Protein AF-A0A5S3VSH3-F1 (afdb_monomer_lite)

Sequence (105 aa):
CDEFPKKGVAVSAIGNPQRFEKSLQEEGVDIIDTAHFRDHHAYIKSDFSQFGDTAIFMTEKDAVKCQSFAKENWYFLKVEAQPSKMLVNQLLDILKNKEIYHGLR

Radius of gyration: 17.64 Å; chains: 1; bounding box: 36×32×46 Å

Secondary structure (DSSP, 8-state):
-----SEEEEEE-SS-HHHHHHHHHHTT-EEEEEEE--TT----GGGGGGGTTSEEEEEHHHHHHHTTT--TTEEEE-------HHHHHHHHHHHHHTT--TT--

Structure (mmCIF, N/CA/C/O backbone):
data_AF-A0A5S3VSH3-F1
#
_entry.id   AF-A0A5S3VSH3-F1
#
loop_
_atom_site.group_PDB
_atom_site.id
_atom_site.type_symbol
_atom_site.label_atom_id
_atom_site.label_alt_id
_atom_site.label_comp_id
_atom_site.label_asym_id
_atom_site.label_entity_id
_atom_site.label_seq_id
_atom_site.pdbx_PDB_ins_code
_atom_site.Cartn_x
_atom_site.Cartn_y
_atom_site.Cartn_z
_atom_site.occupancy
_atom_site.B_iso_or_equiv
_atom_site.auth_seq_id
_atom_site.auth_comp_id
_atom_site.auth_asym_id
_atom_site.auth_atom_id
_atom_site.pdbx_PDB_model_num
ATOM 1 N N . CYS A 1 1 ? -8.340 18.372 -1.684 1.00 42.94 1 CYS A N 1
ATOM 2 C CA . CYS A 1 1 ? -7.405 17.393 -1.110 1.00 42.94 1 CYS A CA 1
ATOM 3 C C . CYS A 1 1 ? -8.258 16.352 -0.437 1.00 42.94 1 CYS A C 1
ATOM 5 O O . CYS A 1 1 ? -8.960 16.719 0.495 1.00 42.94 1 CYS A O 1
ATOM 7 N N . ASP A 1 2 ? -8.288 15.136 -0.967 1.00 54.41 2 ASP A N 1
ATOM 8 C CA . ASP A 1 2 ? -9.068 14.066 -0.355 1.00 54.41 2 ASP A CA 1
ATOM 9 C C . ASP A 1 2 ? -8.479 13.773 1.029 1.00 54.41 2 ASP A C 1
ATOM 11 O O . ASP A 1 2 ? -7.295 13.460 1.162 1.00 54.41 2 ASP A O 1
ATOM 15 N N . GLU A 1 3 ? -9.279 13.981 2.073 1.00 76.69 3 GLU A N 1
ATOM 16 C CA . GLU A 1 3 ? -8.909 13.617 3.437 1.00 76.69 3 GLU A CA 1
ATOM 17 C C . GLU A 1 3 ? -8.962 12.092 3.544 1.00 76.69 3 GLU A C 1
ATOM 19 O O . GLU A 1 3 ? -10.033 11.497 3.630 1.00 76.69 3 GLU A O 1
ATOM 24 N N . PHE A 1 4 ? -7.799 11.446 3.506 1.00 84.19 4 PHE A N 1
ATOM 25 C CA . PHE A 1 4 ? -7.673 10.022 3.799 1.00 84.19 4 PHE A CA 1
ATOM 26 C C . PHE A 1 4 ? -7.318 9.822 5.285 1.00 84.19 4 PHE A C 1
ATOM 28 O O . PHE A 1 4 ? -6.738 10.717 5.917 1.00 84.19 4 PHE A O 1
ATOM 35 N N . PRO A 1 5 ? -7.666 8.669 5.886 1.00 90.38 5 PRO A N 1
ATOM 36 C CA . PRO A 1 5 ? -7.342 8.393 7.277 1.00 90.38 5 PRO A CA 1
ATOM 37 C C . PRO A 1 5 ? -5.828 8.406 7.481 1.00 90.38 5 PRO A C 1
ATOM 39 O O . PRO A 1 5 ? -5.083 7.806 6.722 1.00 90.38 5 PRO A O 1
ATOM 42 N N . LYS A 1 6 ? -5.356 9.039 8.554 1.00 92.62 6 LYS A N 1
ATOM 43 C CA . LYS A 1 6 ? -3.923 9.043 8.886 1.00 92.62 6 LYS A CA 1
ATOM 44 C C . LYS A 1 6 ? -3.481 7.837 9.700 1.00 92.62 6 LYS A C 1
ATOM 46 O O . LYS A 1 6 ? -2.356 7.830 10.159 1.00 92.62 6 LYS A O 1
ATOM 51 N N . LYS A 1 7 ? -4.344 6.850 9.936 1.00 96.50 7 LYS A N 1
ATOM 52 C CA . LYS A 1 7 ? -4.053 5.713 10.811 1.00 96.50 7 LYS A CA 1
ATOM 53 C C . LYS A 1 7 ? -4.606 4.427 10.223 1.00 96.50 7 LYS A C 1
ATOM 55 O O . LYS A 1 7 ? -5.779 4.399 9.851 1.00 96.50 7 LYS A O 1
ATOM 60 N N . GLY A 1 8 ? -3.800 3.370 10.163 1.00 97.06 8 GLY A N 1
ATOM 61 C CA . GLY A 1 8 ? -4.270 2.080 9.660 1.00 97.06 8 GLY A CA 1
ATOM 62 C C . GLY A 1 8 ? -3.200 1.004 9.534 1.00 97.06 8 GLY A C 1
ATOM 63 O O . GLY A 1 8 ? -2.118 1.111 10.109 1.00 97.06 8 GLY A O 1
ATOM 64 N N . VAL A 1 9 ? -3.539 -0.055 8.802 1.00 98.12 9 VAL A N 1
ATOM 65 C CA . VAL A 1 9 ?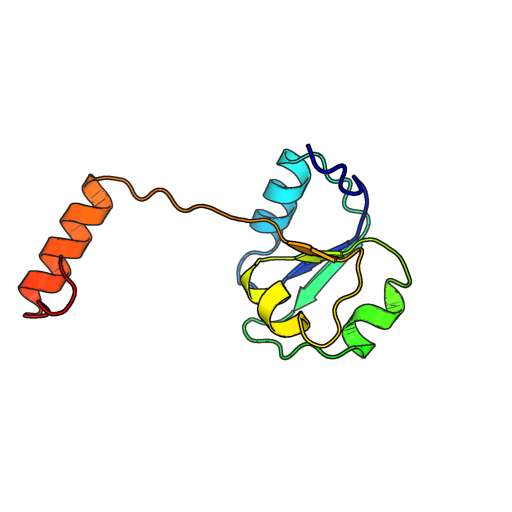 -2.707 -1.251 8.625 1.00 98.12 9 VAL A CA 1
ATOM 66 C C . VAL A 1 9 ? -2.032 -1.218 7.263 1.00 98.12 9 VAL A C 1
ATOM 68 O O . VAL A 1 9 ? -2.699 -1.000 6.250 1.00 98.12 9 VAL A O 1
ATOM 71 N N . ALA A 1 10 ? -0.729 -1.485 7.222 1.00 97.75 10 ALA A N 1
ATOM 72 C CA . ALA A 1 10 ? -0.003 -1.656 5.968 1.00 97.75 10 ALA A CA 1
ATOM 73 C C . ALA A 1 10 ? -0.062 -3.123 5.511 1.00 97.75 10 ALA A C 1
ATOM 75 O O . ALA A 1 10 ? 0.398 -4.023 6.213 1.00 97.75 10 ALA A O 1
ATOM 76 N N . VAL A 1 11 ? -0.604 -3.371 4.321 1.00 97.38 11 VAL A N 1
ATOM 77 C CA . VAL A 1 11 ? -0.722 -4.705 3.718 1.00 97.38 11 VAL A CA 1
ATOM 78 C C . VAL A 1 11 ? 0.061 -4.744 2.413 1.00 97.38 11 VAL A C 1
ATOM 80 O O . VAL A 1 11 ? -0.167 -3.924 1.525 1.00 97.38 11 VAL A O 1
ATOM 83 N N . SER A 1 12 ? 0.983 -5.696 2.263 1.00 96.12 12 SER A N 1
ATOM 84 C CA . SER A 1 12 ? 1.738 -5.819 1.011 1.00 96.12 12 SER A CA 1
ATOM 85 C C . SER A 1 12 ? 2.198 -7.241 0.696 1.00 96.12 12 SER A C 1
ATOM 87 O O . SER A 1 12 ? 2.523 -8.027 1.588 1.00 96.12 12 SER A O 1
ATOM 89 N N . ALA A 1 13 ? 2.253 -7.554 -0.599 1.00 94.81 13 ALA A N 1
ATOM 90 C CA . ALA A 1 13 ? 2.798 -8.795 -1.148 1.00 94.81 13 ALA A CA 1
ATOM 91 C C . ALA A 1 13 ? 3.968 -8.488 -2.098 1.00 94.81 13 ALA A C 1
ATOM 93 O O . ALA A 1 13 ? 3.887 -8.727 -3.306 1.00 94.81 13 ALA A O 1
ATOM 94 N N . ILE A 1 14 ? 5.043 -7.899 -1.561 1.00 91.12 14 ILE A N 1
ATOM 95 C CA . IL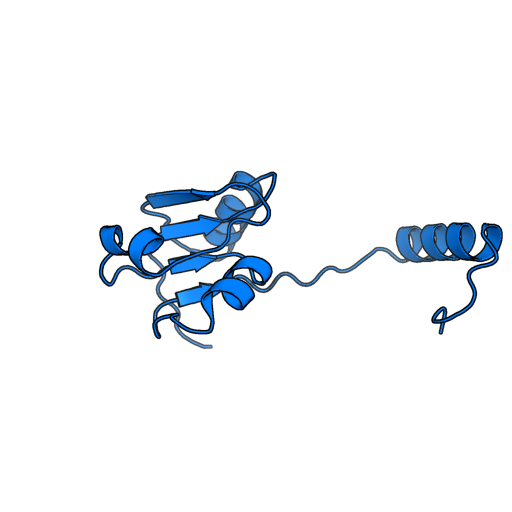E A 1 14 ? 6.226 -7.454 -2.317 1.00 91.12 14 ILE A CA 1
ATOM 96 C C . ILE A 1 14 ? 7.530 -7.894 -1.639 1.00 91.12 14 ILE A C 1
ATOM 98 O O . ILE A 1 14 ? 7.557 -8.185 -0.449 1.00 91.12 14 ILE A O 1
ATOM 102 N N . GLY A 1 15 ? 8.639 -7.895 -2.385 1.00 89.31 15 GLY A N 1
ATOM 103 C CA . GLY A 1 15 ? 9.940 -8.356 -1.879 1.00 89.31 15 GLY A CA 1
ATOM 104 C C . GLY A 1 15 ? 10.606 -7.473 -0.811 1.00 89.31 15 GLY A C 1
ATOM 105 O O . GLY A 1 15 ? 11.514 -7.945 -0.136 1.00 89.31 15 GLY A O 1
ATOM 106 N N . ASN A 1 16 ? 10.190 -6.211 -0.649 1.00 88.81 16 ASN A N 1
ATOM 107 C CA . ASN A 1 16 ? 10.693 -5.312 0.401 1.00 88.81 16 ASN A CA 1
ATOM 108 C C . ASN A 1 16 ? 9.541 -4.479 1.003 1.00 88.81 16 ASN A C 1
ATOM 110 O O . ASN A 1 16 ? 9.341 -3.330 0.590 1.00 88.81 16 ASN A O 1
ATOM 114 N N . PRO A 1 17 ? 8.767 -5.057 1.942 1.00 92.81 17 PRO A N 1
ATOM 115 C CA . PRO A 1 17 ? 7.646 -4.382 2.600 1.00 92.81 17 PRO A CA 1
ATOM 116 C C . PRO A 1 17 ? 8.052 -3.116 3.362 1.00 92.81 17 PRO A C 1
ATOM 118 O O . PRO A 1 17 ? 7.341 -2.115 3.315 1.00 92.81 17 PRO A O 1
ATOM 121 N N . GLN A 1 18 ? 9.237 -3.107 3.979 1.00 94.50 18 GLN A N 1
ATOM 122 C CA . GLN A 1 18 ? 9.716 -1.979 4.787 1.00 94.50 18 GLN A CA 1
ATOM 123 C C . GLN A 1 18 ? 9.855 -0.699 3.957 1.00 94.50 18 GLN A C 1
ATOM 125 O O . GLN A 1 18 ? 9.618 0.404 4.446 1.00 94.50 18 GLN A O 1
ATOM 130 N N . ARG A 1 19 ? 10.216 -0.826 2.673 1.00 93.06 19 ARG A N 1
ATOM 131 C CA . ARG A 1 19 ? 10.261 0.324 1.763 1.00 93.06 19 ARG A CA 1
ATOM 132 C C . ARG A 1 19 ? 8.876 0.944 1.566 1.00 93.06 19 ARG A C 1
ATOM 134 O O . ARG A 1 19 ? 8.776 2.163 1.510 1.00 93.06 19 ARG A O 1
ATOM 141 N N . PHE A 1 20 ? 7.840 0.119 1.451 1.00 94.19 20 PHE A N 1
ATOM 142 C CA . PHE A 1 20 ? 6.462 0.584 1.305 1.00 94.19 20 PHE A CA 1
ATOM 143 C C . PHE A 1 20 ? 5.957 1.251 2.591 1.00 94.19 20 PHE A C 1
ATOM 145 O O . PHE A 1 20 ? 5.416 2.352 2.528 1.00 94.19 20 PHE A O 1
ATOM 152 N N . GLU A 1 21 ? 6.213 0.644 3.750 1.00 96.00 21 GLU A N 1
ATOM 153 C CA . GLU A 1 21 ? 5.883 1.224 5.060 1.00 96.00 21 GLU A CA 1
ATOM 154 C C . GLU A 1 21 ? 6.534 2.595 5.264 1.00 96.00 21 GLU A C 1
ATOM 156 O O . GLU A 1 21 ? 5.866 3.540 5.678 1.00 96.00 21 GLU A O 1
ATOM 161 N N . LYS A 1 22 ? 7.816 2.735 4.903 1.00 95.38 22 LYS A N 1
ATOM 162 C CA . LYS A 1 22 ? 8.521 4.021 4.974 1.00 95.38 22 LYS A CA 1
ATOM 163 C C . LYS A 1 22 ? 7.840 5.084 4.114 1.00 95.38 22 LYS A C 1
ATOM 165 O O . LYS A 1 22 ? 7.671 6.208 4.570 1.00 95.38 22 LYS A O 1
ATOM 170 N N . SER A 1 23 ? 7.420 4.731 2.900 1.00 94.00 23 SER A N 1
ATOM 171 C CA . SER A 1 23 ? 6.697 5.663 2.031 1.00 94.00 23 SER A CA 1
ATOM 172 C C . SER A 1 23 ? 5.332 6.055 2.603 1.00 94.00 23 SER A C 1
ATOM 174 O O . SER A 1 23 ? 4.968 7.220 2.531 1.00 94.00 23 SER A O 1
ATOM 176 N N . LEU A 1 24 ? 4.596 5.134 3.236 1.00 94.75 24 LEU A N 1
ATOM 177 C CA . LEU A 1 24 ? 3.350 5.480 3.935 1.00 94.75 24 LEU A CA 1
ATOM 178 C C . LEU A 1 24 ? 3.593 6.455 5.098 1.00 94.75 24 LEU A C 1
ATOM 180 O O . LEU A 1 24 ? 2.845 7.417 5.269 1.00 94.75 24 LEU A O 1
ATOM 184 N N . GLN A 1 25 ? 4.646 6.227 5.883 1.00 95.00 25 GLN A N 1
ATOM 185 C CA . GLN A 1 25 ? 5.026 7.118 6.983 1.00 95.00 25 GLN A CA 1
ATOM 186 C C . G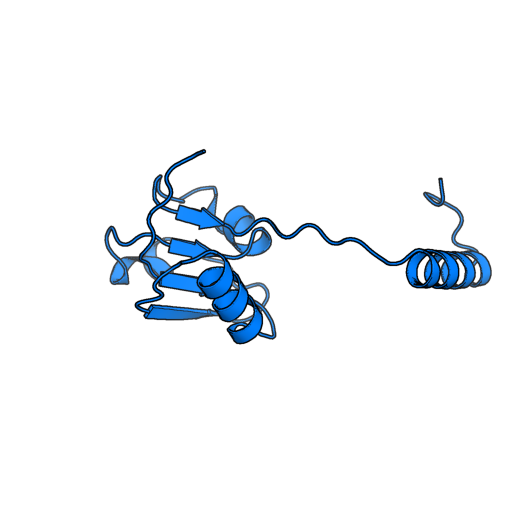LN A 1 25 ? 5.437 8.510 6.480 1.00 95.00 25 GLN A C 1
ATOM 188 O O . GLN A 1 25 ? 5.083 9.509 7.104 1.00 95.00 25 GLN A O 1
ATOM 193 N N . GLU A 1 26 ? 6.142 8.592 5.348 1.00 94.06 26 GLU A N 1
ATOM 194 C CA . GLU A 1 26 ? 6.513 9.859 4.696 1.00 94.06 26 GLU A CA 1
ATOM 195 C C . GLU A 1 26 ? 5.279 10.663 4.246 1.00 94.06 26 GLU A C 1
ATOM 197 O O . GLU A 1 26 ? 5.269 11.885 4.380 1.00 94.06 26 GLU A O 1
ATOM 202 N N . GLU A 1 27 ? 4.205 9.985 3.831 1.00 91.75 27 GLU A N 1
ATOM 203 C CA . GLU A 1 27 ? 2.893 10.589 3.540 1.00 91.75 27 GLU A CA 1
ATOM 204 C C . GLU A 1 27 ? 2.060 10.903 4.805 1.00 91.75 27 GLU A C 1
ATOM 206 O O . GLU A 1 27 ? 0.936 11.408 4.730 1.00 91.75 27 GLU A O 1
ATOM 211 N N . GLY A 1 28 ? 2.604 10.638 5.998 1.00 94.00 28 GLY A N 1
ATOM 212 C CA . GLY A 1 28 ? 1.990 10.971 7.284 1.00 94.00 28 GLY A CA 1
ATOM 213 C C . GLY A 1 28 ? 1.004 9.932 7.821 1.00 94.00 28 GLY A C 1
ATOM 214 O O . GLY A 1 28 ? 0.141 10.291 8.628 1.00 94.00 28 GLY A O 1
ATOM 215 N N . VAL A 1 29 ? 1.116 8.672 7.388 1.00 95.62 29 VAL A N 1
ATOM 216 C CA . VAL A 1 29 ? 0.340 7.546 7.931 1.00 95.62 29 VAL A CA 1
ATOM 217 C C . VAL A 1 29 ? 0.985 7.003 9.215 1.00 95.62 29 VAL A C 1
ATOM 219 O O . VAL A 1 29 ? 2.147 6.603 9.234 1.00 95.62 29 VAL A O 1
ATOM 222 N N . ASP A 1 30 ? 0.190 6.927 10.277 1.00 96.94 30 ASP A N 1
ATOM 223 C CA . ASP A 1 30 ? 0.419 6.187 11.517 1.00 96.94 30 ASP A CA 1
ATOM 224 C C . ASP A 1 30 ? 0.066 4.703 11.309 1.00 96.94 30 ASP A C 1
ATOM 226 O O . ASP A 1 30 ? -1.104 4.299 11.312 1.00 96.94 30 ASP A O 1
ATOM 230 N N . ILE A 1 31 ? 1.092 3.890 11.061 1.00 97.44 31 ILE A N 1
ATOM 231 C CA . ILE A 1 31 ? 0.948 2.447 10.850 1.00 97.44 31 ILE A CA 1
ATOM 232 C C . ILE A 1 31 ? 0.804 1.765 12.210 1.00 97.44 31 ILE A C 1
ATOM 234 O O . ILE A 1 31 ? 1.755 1.731 12.990 1.00 97.44 31 ILE A O 1
ATOM 238 N N . ILE A 1 32 ? -0.366 1.183 12.477 1.00 97.31 32 ILE A N 1
ATOM 239 C CA . ILE A 1 32 ? -0.629 0.470 13.739 1.00 97.31 32 ILE A CA 1
ATOM 240 C C . ILE A 1 32 ? -0.435 -1.033 13.676 1.00 97.31 32 ILE A C 1
ATOM 242 O O . ILE A 1 32 ? -0.323 -1.669 14.721 1.00 97.31 32 ILE A O 1
ATOM 246 N N . ASP A 1 33 ? -0.432 -1.593 12.473 1.00 97.25 33 ASP A N 1
ATOM 247 C CA . ASP A 1 33 ? -0.183 -3.009 12.247 1.00 97.25 33 ASP A CA 1
ATOM 248 C C . ASP A 1 33 ? 0.323 -3.225 10.815 1.00 97.25 33 ASP A C 1
ATOM 250 O O . ASP A 1 33 ? 0.151 -2.368 9.936 1.00 97.25 33 ASP A O 1
ATOM 254 N N . THR A 1 34 ? 0.941 -4.375 10.572 1.00 97.06 34 THR A N 1
ATOM 255 C CA . THR A 1 34 ? 1.526 -4.739 9.280 1.00 97.06 34 THR A CA 1
ATOM 256 C C . THR A 1 34 ? 1.201 -6.182 8.928 1.00 97.06 34 THR A C 1
ATOM 258 O O . THR A 1 34 ? 1.391 -7.078 9.747 1.00 97.06 34 THR A O 1
ATOM 261 N N . ALA A 1 35 ? 0.803 -6.431 7.681 1.00 96.88 35 ALA A N 1
ATOM 262 C CA . ALA A 1 35 ? 0.625 -7.779 7.158 1.00 96.88 35 ALA A CA 1
ATOM 263 C C . ALA A 1 35 ? 1.408 -7.972 5.861 1.00 96.88 35 ALA A C 1
ATOM 265 O O . ALA A 1 35 ? 1.179 -7.295 4.852 1.00 96.88 35 ALA A O 1
ATOM 266 N N . HIS A 1 36 ? 2.344 -8.918 5.894 1.00 96.62 36 HIS A N 1
ATOM 267 C CA . HIS A 1 36 ? 3.206 -9.241 4.763 1.00 96.62 36 HIS A CA 1
ATOM 268 C C . HIS A 1 36 ? 2.834 -10.597 4.194 1.00 96.62 36 HIS A C 1
ATOM 270 O O . HIS A 1 36 ? 2.806 -11.607 4.898 1.00 96.62 36 HIS A O 1
ATOM 276 N N . PHE A 1 37 ? 2.596 -10.617 2.892 1.00 94.94 37 PHE A N 1
ATOM 277 C CA . PHE A 1 37 ? 2.270 -11.820 2.149 1.00 94.94 37 PHE A CA 1
ATOM 278 C C . PHE A 1 37 ? 3.385 -12.138 1.152 1.00 94.94 37 PHE A C 1
ATOM 280 O O . PHE A 1 37 ? 4.213 -11.292 0.807 1.00 94.94 37 PHE A O 1
ATOM 287 N N . ARG A 1 38 ? 3.423 -13.383 0.671 1.00 91.75 38 ARG A N 1
ATOM 288 C CA . ARG A 1 38 ? 4.357 -13.759 -0.401 1.00 91.75 38 ARG A CA 1
ATOM 289 C C . ARG A 1 38 ? 4.001 -13.012 -1.680 1.00 91.75 38 ARG A C 1
ATOM 291 O O . ARG A 1 38 ? 2.827 -12.751 -1.932 1.00 91.75 38 ARG A O 1
ATOM 298 N N . ASP A 1 39 ? 4.997 -12.726 -2.517 1.00 84.00 39 ASP A N 1
ATOM 299 C CA . ASP A 1 39 ? 4.717 -12.153 -3.833 1.00 84.00 39 ASP A CA 1
ATOM 300 C C . ASP A 1 39 ? 3.732 -13.051 -4.597 1.00 84.00 39 ASP A C 1
ATOM 302 O O . ASP A 1 39 ? 3.727 -14.275 -4.449 1.00 84.00 39 ASP A O 1
ATOM 306 N N . HIS A 1 40 ? 2.860 -12.420 -5.376 1.00 84.62 40 HIS A N 1
ATOM 307 C CA . HIS A 1 40 ? 1.737 -13.062 -6.061 1.00 84.62 40 HIS A CA 1
ATOM 308 C C . HIS A 1 40 ? 0.686 -13.728 -5.155 1.00 84.62 40 HIS A C 1
ATOM 310 O O . HIS A 1 40 ? -0.134 -14.487 -5.666 1.00 84.62 40 HIS A O 1
ATOM 316 N N . HIS A 1 41 ? 0.637 -13.415 -3.853 1.00 91.94 41 HIS A N 1
ATOM 317 C CA . HIS A 1 41 ? -0.453 -13.881 -2.987 1.00 91.94 41 HIS A CA 1
ATOM 318 C C . HIS A 1 41 ? -1.829 -13.550 -3.580 1.00 91.94 41 HIS A C 1
ATOM 320 O O . HIS A 1 41 ? -2.067 -12.426 -4.040 1.00 91.94 41 HIS A O 1
ATOM 326 N N . ALA A 1 42 ? -2.709 -14.552 -3.581 1.00 93.44 42 ALA A N 1
ATOM 327 C CA . ALA A 1 42 ? -4.087 -14.444 -4.035 1.00 93.44 42 ALA A CA 1
ATOM 328 C C . ALA A 1 42 ? -4.966 -14.081 -2.837 1.00 93.44 42 ALA A C 1
ATOM 330 O O . ALA A 1 42 ? -5.392 -14.954 -2.083 1.00 93.44 42 ALA A O 1
ATOM 331 N N . TYR A 1 43 ? -5.191 -12.782 -2.655 1.00 95.75 43 TYR A N 1
ATOM 332 C CA . TYR A 1 43 ? -5.946 -12.272 -1.521 1.00 95.75 43 TYR A CA 1
ATOM 333 C C . TYR A 1 43 ? -7.390 -12.775 -1.505 1.00 95.75 43 TYR A C 1
ATOM 335 O O . TYR A 1 43 ? -8.085 -12.762 -2.526 1.00 95.75 43 TYR A O 1
ATOM 343 N N . ILE A 1 44 ? -7.855 -13.138 -0.314 1.00 95.81 44 ILE A N 1
ATOM 344 C CA . ILE A 1 44 ? -9.252 -13.477 -0.036 1.00 95.81 44 ILE A CA 1
ATOM 345 C C . ILE A 1 44 ? -9.794 -12.617 1.108 1.00 95.81 44 ILE A C 1
ATOM 347 O O . ILE A 1 44 ? -9.044 -12.124 1.944 1.00 95.81 44 ILE A O 1
ATOM 351 N N . LYS A 1 45 ? -11.123 -12.464 1.192 1.00 94.44 45 LYS A N 1
ATOM 352 C CA . LYS A 1 45 ? -11.782 -11.640 2.228 1.00 94.44 45 LYS A CA 1
ATOM 353 C C . LYS A 1 45 ? -11.343 -11.986 3.658 1.00 94.44 45 LYS A C 1
ATOM 355 O O . LYS A 1 45 ? -11.214 -11.091 4.487 1.00 94.44 45 LYS A O 1
ATOM 360 N N . SER A 1 46 ? -11.120 -13.268 3.949 1.00 95.50 46 SER A N 1
ATOM 361 C CA . SER A 1 46 ? -10.712 -13.728 5.281 1.00 95.50 46 SER A CA 1
ATOM 362 C C . SER A 1 46 ? -9.296 -13.308 5.670 1.00 95.50 46 SER A C 1
ATOM 364 O O . SER A 1 46 ? -9.019 -13.241 6.860 1.00 95.50 46 SER A O 1
ATOM 366 N N . ASP A 1 47 ? -8.426 -12.954 4.718 1.00 95.94 47 ASP A N 1
ATOM 367 C CA . ASP A 1 47 ? -7.084 -12.436 5.032 1.00 95.94 47 ASP A CA 1
ATOM 368 C C . ASP A 1 47 ? -7.151 -11.100 5.799 1.00 95.94 47 ASP A C 1
ATOM 370 O O . ASP A 1 47 ? -6.204 -10.715 6.482 1.00 95.94 47 ASP A O 1
ATOM 374 N N . PHE A 1 48 ? -8.290 -10.401 5.714 1.00 96.00 48 PHE A N 1
ATOM 375 C CA . PHE A 1 48 ? -8.498 -9.070 6.285 1.00 96.00 48 PHE A CA 1
ATOM 376 C C . PHE A 1 48 ? -9.469 -9.049 7.469 1.00 96.00 48 PHE A C 1
ATOM 378 O O . PHE A 1 48 ? -9.707 -7.985 8.041 1.00 96.00 48 PHE A O 1
ATOM 385 N N . SER A 1 49 ? -10.044 -10.192 7.864 1.00 93.38 49 SER A N 1
ATOM 386 C CA . SER A 1 49 ? -11.088 -10.226 8.902 1.00 93.38 49 SER A CA 1
ATOM 387 C C . SER A 1 49 ? -10.602 -9.704 10.254 1.00 93.38 49 SER A C 1
ATOM 389 O O . SER A 1 49 ? -11.373 -9.099 10.992 1.00 93.38 49 SER A O 1
ATOM 391 N N . GLN A 1 50 ? -9.318 -9.899 10.556 1.00 93.56 50 GLN A N 1
ATOM 392 C CA . GLN A 1 50 ? -8.682 -9.441 11.793 1.00 93.56 50 GLN A CA 1
ATOM 393 C C . GLN A 1 50 ? -8.560 -7.912 11.901 1.00 93.56 50 GLN A C 1
ATOM 395 O O . GLN A 1 50 ? -8.452 -7.395 13.007 1.00 93.56 50 GLN A O 1
ATOM 400 N N . PHE A 1 51 ? -8.621 -7.179 10.784 1.00 93.69 51 PHE A N 1
ATOM 401 C CA . PHE A 1 51 ? -8.461 -5.720 10.782 1.00 93.69 51 PHE A CA 1
ATOM 402 C C . PHE A 1 51 ? -9.779 -4.966 11.006 1.00 93.69 51 PHE A C 1
ATOM 404 O O . PHE A 1 51 ? -9.762 -3.753 11.228 1.00 93.69 51 PHE A O 1
ATOM 411 N N . GLY A 1 52 ? -10.920 -5.664 10.969 1.00 91.94 52 GLY A N 1
ATOM 412 C CA . GLY A 1 52 ? -12.239 -5.068 11.181 1.00 91.94 52 GLY A CA 1
ATOM 413 C C . GLY A 1 52 ? -12.513 -3.908 10.220 1.00 91.94 52 GLY A C 1
ATOM 414 O O . GLY A 1 52 ? -12.485 -4.083 8.997 1.00 91.94 52 GLY A O 1
ATOM 415 N N . ASP A 1 53 ? -12.772 -2.731 10.789 1.00 92.81 53 ASP A N 1
ATOM 416 C CA . ASP A 1 53 ? -13.036 -1.480 10.061 1.00 92.81 53 ASP A CA 1
ATOM 417 C C . ASP A 1 53 ? -11.850 -0.505 10.091 1.00 92.81 53 ASP A C 1
ATOM 419 O O . ASP A 1 53 ? -11.977 0.673 9.754 1.00 92.81 53 ASP A O 1
ATOM 423 N N . THR A 1 54 ? -10.666 -0.995 10.458 1.00 95.62 54 THR A N 1
ATOM 424 C CA . THR A 1 54 ? -9.422 -0.232 10.342 1.00 95.62 54 THR A CA 1
ATOM 425 C C . THR A 1 54 ? -9.120 0.053 8.873 1.00 95.62 54 THR A C 1
ATOM 427 O O . THR A 1 54 ? -9.341 -0.802 8.012 1.00 95.62 54 THR A O 1
ATOM 430 N N . ALA A 1 55 ? -8.603 1.249 8.580 1.00 96.94 55 ALA A N 1
ATOM 431 C CA . ALA A 1 55 ? -8.164 1.583 7.234 1.00 96.94 55 ALA A CA 1
ATOM 432 C C . ALA A 1 55 ? -7.010 0.673 6.800 1.00 96.94 55 ALA A C 1
ATOM 434 O O . ALA A 1 55 ? -6.095 0.399 7.582 1.00 96.94 55 ALA A O 1
ATOM 435 N N . ILE A 1 56 ? -7.054 0.226 5.549 1.00 97.81 56 ILE A N 1
ATOM 436 C CA . ILE A 1 56 ? -6.005 -0.602 4.956 1.00 97.81 56 ILE A CA 1
ATOM 437 C C . ILE A 1 56 ? -5.248 0.227 3.930 1.00 97.81 56 ILE A C 1
ATOM 439 O O . ILE A 1 56 ? -5.862 0.850 3.067 1.00 97.81 56 ILE A O 1
ATOM 443 N N . PHE A 1 57 ? -3.923 0.183 3.996 1.00 97.38 57 PHE A N 1
ATOM 444 C CA . PHE A 1 57 ? -3.026 0.778 3.017 1.00 97.38 57 PHE A CA 1
ATOM 445 C C . PHE A 1 57 ? -2.246 -0.316 2.310 1.00 97.38 57 PHE A C 1
ATOM 447 O O . PHE A 1 57 ? -1.594 -1.131 2.959 1.00 97.38 57 PHE A O 1
ATOM 454 N N . MET A 1 58 ? -2.280 -0.326 0.983 1.00 96.56 58 MET A N 1
ATOM 455 C CA . MET A 1 58 ? -1.582 -1.332 0.185 1.00 96.56 58 MET A CA 1
ATOM 456 C C . MET A 1 58 ? -0.842 -0.743 -1.013 1.00 96.56 58 MET A C 1
ATOM 458 O O . MET A 1 58 ? -0.927 0.449 -1.314 1.00 96.56 58 MET A O 1
ATOM 462 N N . THR A 1 59 ? -0.078 -1.585 -1.701 1.00 94.69 59 THR A N 1
ATOM 463 C CA . THR A 1 59 ? 0.490 -1.213 -2.998 1.00 94.69 59 THR A CA 1
ATOM 464 C C . THR A 1 59 ? -0.606 -1.194 -4.064 1.00 94.69 59 THR A C 1
ATOM 466 O O . THR A 1 59 ? -1.593 -1.923 -3.960 1.00 94.69 59 THR A O 1
ATOM 469 N N . GLU A 1 60 ? -0.426 -0.417 -5.133 1.00 93.44 60 GLU A N 1
ATOM 470 C CA . GLU A 1 60 ? -1.371 -0.401 -6.262 1.00 93.44 60 GLU A CA 1
ATOM 471 C C . GLU A 1 60 ? -1.588 -1.808 -6.857 1.00 93.44 60 GLU A C 1
ATOM 473 O O . GLU A 1 60 ? -2.721 -2.218 -7.109 1.00 93.44 60 GLU A O 1
ATOM 478 N N . LYS A 1 61 ? -0.516 -2.606 -6.981 1.00 92.00 61 LYS A N 1
ATOM 479 C CA . LYS A 1 61 ? -0.577 -4.006 -7.447 1.00 92.00 61 LYS A CA 1
ATOM 480 C C . LYS A 1 61 ? -1.497 -4.860 -6.570 1.00 92.00 61 LYS A C 1
ATOM 482 O O . LYS A 1 61 ? -2.227 -5.702 -7.089 1.00 92.00 61 LYS A O 1
ATOM 487 N N . ASP A 1 62 ? -1.441 -4.681 -5.255 1.00 94.81 62 ASP A N 1
ATOM 488 C CA . ASP A 1 62 ? -2.246 -5.460 -4.315 1.00 94.81 62 ASP A CA 1
ATOM 489 C C . ASP A 1 62 ? -3.700 -4.969 -4.254 1.00 94.81 62 ASP A C 1
ATOM 491 O O . ASP A 1 62 ? -4.611 -5.794 -4.159 1.00 94.81 62 ASP A O 1
ATOM 495 N N . ALA A 1 63 ? -3.938 -3.667 -4.445 1.00 95.06 63 ALA A N 1
ATOM 496 C CA . ALA A 1 63 ? -5.284 -3.103 -4.567 1.00 95.06 63 ALA A CA 1
ATOM 497 C C . ALA A 1 63 ? -6.048 -3.655 -5.766 1.00 95.06 63 ALA A C 1
ATOM 499 O O . ALA A 1 63 ? -7.215 -4.027 -5.631 1.00 95.06 63 ALA A O 1
ATOM 500 N N . VAL A 1 64 ? -5.379 -3.808 -6.913 1.00 94.00 64 VAL A N 1
ATOM 501 C CA . VAL A 1 64 ? -5.981 -4.437 -8.099 1.00 94.00 64 VAL A CA 1
ATOM 502 C C . VAL A 1 64 ? -6.446 -5.867 -7.797 1.00 94.00 64 VAL A C 1
ATOM 504 O O . VAL A 1 64 ? -7.528 -6.262 -8.225 1.00 94.00 64 VAL A O 1
ATOM 507 N N . LYS A 1 65 ? -5.683 -6.641 -7.013 1.00 94.12 65 LYS A N 1
ATOM 508 C CA . LYS A 1 65 ? -6.072 -8.013 -6.630 1.00 94.12 65 LYS A CA 1
ATOM 509 C C . LYS A 1 65 ? -7.264 -8.045 -5.670 1.00 94.12 65 LYS A C 1
ATOM 511 O O . LYS A 1 65 ? -8.036 -8.999 -5.695 1.00 94.12 65 LYS A O 1
ATOM 516 N N . CYS A 1 66 ? -7.402 -7.024 -4.826 1.00 95.50 66 CYS A N 1
ATOM 517 C CA . CYS A 1 66 ? -8.455 -6.938 -3.816 1.00 95.50 66 CYS A CA 1
ATOM 518 C C . CYS A 1 66 ? -9.740 -6.258 -4.309 1.00 95.50 66 CYS A C 1
ATOM 520 O O . CYS A 1 66 ? -10.745 -6.268 -3.600 1.00 95.50 66 CYS A O 1
ATOM 522 N N . GLN A 1 67 ? -9.728 -5.666 -5.507 1.00 94.81 67 GLN A N 1
ATOM 523 C CA . GLN A 1 67 ? -10.779 -4.774 -6.009 1.00 94.81 67 GLN A CA 1
ATOM 524 C C . GLN A 1 67 ? -12.200 -5.350 -5.896 1.00 94.81 67 GLN A C 1
ATOM 526 O O . GLN A 1 67 ? -13.134 -4.619 -5.582 1.00 94.81 67 GLN A O 1
ATOM 531 N N . SER A 1 68 ? -12.379 -6.656 -6.111 1.00 95.88 68 SER A N 1
ATOM 532 C CA . SER A 1 68 ? -13.697 -7.310 -6.083 1.00 95.88 68 SER A CA 1
ATOM 533 C C . SER A 1 68 ? -14.342 -7.382 -4.693 1.00 95.88 68 SER A C 1
ATOM 535 O O . SER A 1 68 ? -15.529 -7.694 -4.581 1.00 95.88 68 SER A O 1
ATOM 537 N N . PHE A 1 69 ? -13.580 -7.122 -3.629 1.00 95.38 69 PHE A N 1
ATOM 538 C CA . PHE A 1 69 ? -14.060 -7.177 -2.249 1.00 95.38 69 PHE A CA 1
ATOM 539 C C . PHE A 1 69 ? -13.540 -6.051 -1.349 1.00 95.38 69 PHE A C 1
ATOM 541 O O . PHE A 1 69 ? -13.777 -6.099 -0.139 1.00 95.38 69 PHE A O 1
ATOM 548 N N . ALA A 1 70 ? -12.838 -5.070 -1.914 1.00 94.88 70 ALA A N 1
ATOM 549 C CA . ALA A 1 70 ? -12.314 -3.934 -1.175 1.00 94.88 70 ALA A CA 1
ATOM 550 C C . ALA A 1 70 ? -13.446 -3.132 -0.512 1.00 94.88 70 ALA A C 1
ATOM 552 O O . ALA A 1 70 ? -14.547 -3.010 -1.053 1.00 94.88 70 ALA A O 1
ATOM 553 N N . LYS A 1 71 ? -13.161 -2.592 0.675 1.00 94.88 71 LYS A N 1
ATOM 554 C CA . LYS A 1 71 ? -14.052 -1.671 1.389 1.00 94.88 71 LYS A CA 1
ATOM 555 C C . LYS A 1 71 ? -13.723 -0.221 1.012 1.00 94.88 71 LYS A C 1
ATOM 557 O O . LYS A 1 71 ? -12.642 0.060 0.506 1.00 94.88 71 LYS A O 1
ATOM 562 N N . GLU A 1 72 ? -14.624 0.708 1.324 1.00 93.38 72 GLU A N 1
ATOM 563 C CA . GLU A 1 72 ? -14.435 2.149 1.066 1.00 93.38 72 GLU A CA 1
ATOM 564 C C . GLU A 1 72 ? -13.218 2.744 1.791 1.00 93.38 72 GLU A C 1
ATOM 566 O O . GLU A 1 72 ? -12.615 3.700 1.320 1.00 93.38 72 GLU A O 1
ATOM 571 N N . ASN A 1 73 ? -12.825 2.162 2.926 1.00 94.19 73 ASN A N 1
ATOM 572 C CA . ASN A 1 73 ? -11.684 2.598 3.729 1.00 94.19 73 ASN A CA 1
ATOM 573 C C . ASN A 1 73 ? -10.363 1.899 3.345 1.00 94.19 73 ASN A C 1
ATOM 575 O O . ASN A 1 73 ? -9.445 1.826 4.168 1.00 94.19 73 ASN A O 1
ATOM 579 N N . TRP A 1 74 ? -10.278 1.327 2.142 1.00 96.25 74 TRP A N 1
ATOM 580 C CA . TRP A 1 74 ? -9.063 0.702 1.623 1.00 96.25 74 TRP A CA 1
ATOM 581 C C . TRP A 1 74 ? -8.415 1.612 0.589 1.00 96.25 74 TRP A C 1
ATOM 583 O O . TRP A 1 74 ? -9.035 2.015 -0.392 1.00 96.25 74 TRP A O 1
ATOM 593 N N . TYR A 1 75 ? -7.141 1.901 0.806 1.00 95.62 75 TYR A N 1
ATOM 594 C CA . TYR A 1 75 ? -6.369 2.871 0.051 1.00 95.62 75 TYR A CA 1
ATOM 595 C C . TYR A 1 75 ? -5.116 2.214 -0.510 1.00 95.62 75 TYR A C 1
ATOM 597 O O . TYR A 1 75 ? -4.587 1.245 0.040 1.00 95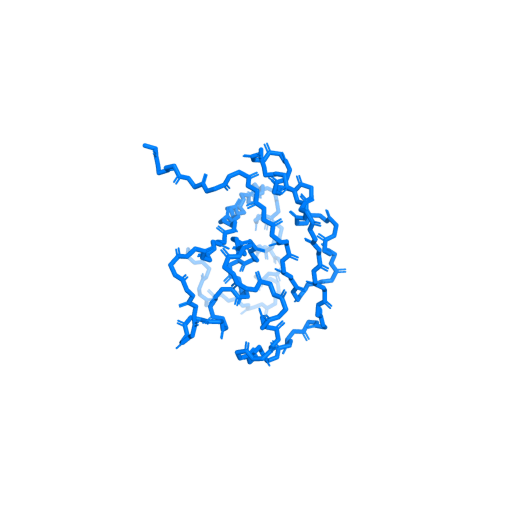.62 75 TYR A O 1
ATOM 605 N N . PHE A 1 76 ? -4.605 2.776 -1.597 1.00 94.88 76 PHE A N 1
ATOM 606 C CA . PHE A 1 76 ? -3.320 2.383 -2.144 1.00 94.88 76 PHE A CA 1
ATOM 607 C C . PHE A 1 76 ? -2.415 3.589 -2.311 1.00 94.88 76 PHE A C 1
ATOM 609 O O . PHE A 1 76 ? -2.874 4.688 -2.621 1.00 94.88 76 PHE A O 1
ATOM 616 N N . LEU A 1 77 ? -1.117 3.368 -2.129 1.00 91.06 77 LEU A N 1
ATOM 617 C CA . LEU A 1 77 ? -0.129 4.388 -2.438 1.00 91.06 77 LEU A CA 1
ATOM 618 C C . LEU A 1 77 ? 0.196 4.327 -3.930 1.00 91.06 77 LEU A C 1
ATOM 620 O O . LEU A 1 77 ? 0.783 3.351 -4.408 1.00 91.06 77 LEU A O 1
ATOM 624 N N . LYS A 1 78 ? -0.185 5.375 -4.662 1.00 85.94 78 LYS A N 1
ATOM 625 C CA . LYS A 1 78 ? 0.207 5.546 -6.060 1.00 85.94 78 LYS A CA 1
ATOM 626 C C . LYS A 1 78 ? 1.686 5.920 -6.112 1.00 85.94 78 LYS A C 1
ATOM 628 O O . LYS A 1 78 ? 2.087 6.944 -5.567 1.00 85.94 78 LYS A O 1
ATOM 633 N N . VAL A 1 79 ? 2.493 5.101 -6.781 1.00 79.62 79 VAL A N 1
ATOM 634 C CA . VAL A 1 79 ? 3.921 5.377 -6.978 1.00 79.62 79 VAL A CA 1
ATOM 635 C C . VAL A 1 79 ? 4.152 5.711 -8.443 1.00 79.62 79 VAL A C 1
ATOM 637 O O . VAL A 1 79 ? 4.012 4.856 -9.313 1.00 79.62 79 VAL A O 1
ATOM 640 N N . GLU A 1 80 ? 4.540 6.952 -8.725 1.00 73.38 80 GLU A N 1
ATOM 641 C CA . GLU A 1 80 ? 4.943 7.359 -10.070 1.00 73.38 80 GLU A CA 1
ATOM 642 C C . GLU A 1 80 ? 6.454 7.176 -10.237 1.00 73.38 80 GLU A C 1
ATOM 644 O O . GLU A 1 80 ? 7.266 7.849 -9.601 1.00 73.38 80 GLU A O 1
ATOM 649 N N . ALA A 1 81 ? 6.853 6.239 -11.097 1.00 73.56 81 ALA A N 1
ATOM 650 C CA . ALA A 1 81 ? 8.254 6.064 -11.449 1.00 73.56 81 ALA A CA 1
ATOM 651 C C . ALA A 1 81 ? 8.675 7.126 -12.476 1.00 73.56 81 ALA A C 1
ATOM 653 O O . ALA A 1 81 ? 8.127 7.183 -13.575 1.00 73.56 81 ALA A O 1
ATOM 654 N N . GLN A 1 82 ? 9.693 7.922 -12.147 1.00 80.00 82 GLN A N 1
ATOM 655 C CA . GLN A 1 82 ? 10.337 8.844 -13.086 1.00 80.00 82 GLN A CA 1
ATOM 656 C C . GLN A 1 82 ? 11.740 8.326 -13.438 1.00 80.00 82 GLN A C 1
ATOM 658 O O . GLN A 1 82 ? 12.703 8.610 -12.720 1.00 80.00 82 GLN A O 1
ATOM 663 N N . PRO A 1 83 ? 11.887 7.517 -14.504 1.00 80.38 83 PRO A N 1
ATOM 664 C CA . PRO A 1 83 ? 13.193 7.015 -14.903 1.00 80.38 83 PRO A CA 1
ATOM 665 C C . PRO A 1 83 ? 14.075 8.165 -15.399 1.00 80.38 83 PRO A C 1
ATOM 667 O O . PRO A 1 83 ? 13.620 9.086 -16.081 1.00 80.38 83 PRO A O 1
ATOM 670 N N . SER A 1 84 ? 15.368 8.110 -15.079 1.00 87.75 84 SER A N 1
ATOM 671 C CA . SER A 1 84 ? 16.315 9.101 -15.585 1.00 87.75 84 SER A CA 1
ATOM 672 C C . SER A 1 84 ? 16.498 8.945 -17.098 1.00 87.75 84 SER A C 1
ATOM 674 O O . SER A 1 84 ? 16.464 7.833 -17.628 1.00 87.75 84 SER A O 1
ATOM 676 N N . LYS A 1 85 ? 16.773 10.052 -17.804 1.00 89.69 85 LYS A N 1
ATOM 677 C CA . LYS A 1 85 ? 17.073 10.017 -19.250 1.00 89.69 85 LYS A CA 1
ATOM 678 C C . LYS A 1 85 ? 18.202 9.037 -19.584 1.00 89.69 85 LYS A C 1
ATOM 680 O O . LYS A 1 85 ? 18.147 8.361 -20.602 1.00 89.69 85 LYS A O 1
ATOM 685 N N . MET A 1 86 ? 19.205 8.942 -18.711 1.00 92.31 86 MET A N 1
ATOM 686 C CA . MET A 1 86 ? 20.322 8.010 -18.869 1.00 92.31 86 MET A CA 1
ATOM 687 C C . MET A 1 86 ? 19.852 6.553 -18.838 1.00 92.31 86 MET A C 1
ATOM 689 O O . MET A 1 86 ? 20.204 5.793 -19.734 1.00 92.31 86 MET A O 1
ATOM 693 N N . LEU A 1 87 ? 19.029 6.184 -17.850 1.00 90.25 87 LEU A N 1
ATOM 694 C CA . LEU A 1 87 ? 18.477 4.833 -17.744 1.00 90.25 87 LEU A CA 1
ATOM 695 C C . LEU A 1 87 ? 17.620 4.489 -18.967 1.00 90.25 87 LEU A C 1
ATOM 697 O O . LEU A 1 87 ? 17.756 3.402 -19.521 1.00 90.25 87 LEU A O 1
ATOM 701 N N . VAL A 1 88 ? 16.773 5.427 -19.407 1.00 91.62 88 VAL A N 1
ATOM 702 C CA . VAL A 1 88 ? 15.941 5.249 -20.605 1.00 91.62 88 VAL A CA 1
ATOM 703 C C . VAL A 1 88 ? 16.817 5.008 -21.834 1.00 91.62 88 VAL A C 1
ATOM 705 O O . VAL A 1 88 ? 16.602 4.032 -22.544 1.00 91.62 88 VAL A O 1
ATOM 708 N N . ASN A 1 89 ? 17.842 5.833 -22.056 1.00 91.88 89 ASN A N 1
ATOM 709 C CA . ASN A 1 89 ? 18.737 5.680 -23.204 1.00 91.88 89 ASN A CA 1
ATOM 710 C C . ASN A 1 89 ? 19.484 4.338 -23.181 1.00 91.88 89 ASN A C 1
ATOM 712 O O . ASN A 1 89 ? 19.506 3.640 -24.190 1.00 91.88 89 ASN A O 1
ATOM 716 N N . GLN A 1 90 ? 20.025 3.935 -22.026 1.00 92.94 90 GLN A N 1
ATOM 717 C CA . GLN A 1 90 ? 20.698 2.640 -21.884 1.00 92.94 90 GLN A CA 1
ATOM 718 C C . GLN A 1 90 ? 19.750 1.470 -22.167 1.00 92.94 90 GLN A C 1
ATOM 720 O O . GLN A 1 90 ? 20.128 0.517 -22.849 1.00 92.94 90 GLN A O 1
ATOM 725 N N . LEU A 1 91 ? 18.511 1.542 -21.675 1.00 91.31 91 LEU A N 1
ATOM 726 C CA . LEU A 1 91 ? 17.501 0.525 -21.944 1.00 91.31 91 LEU A CA 1
ATOM 727 C C . LEU A 1 91 ? 17.162 0.456 -23.442 1.00 91.31 91 LEU A C 1
ATOM 729 O O . LEU A 1 91 ? 17.095 -0.640 -23.997 1.00 91.31 91 LEU A O 1
ATOM 733 N N . LEU A 1 92 ? 17.003 1.605 -24.107 1.00 91.19 92 LEU A N 1
ATOM 734 C CA . LEU A 1 92 ? 16.751 1.674 -25.550 1.00 91.19 92 LEU A CA 1
ATOM 735 C C . LEU A 1 92 ? 17.894 1.056 -26.363 1.00 91.19 92 LEU A C 1
ATOM 737 O O . LEU A 1 92 ? 17.632 0.326 -27.318 1.00 91.19 92 LEU A O 1
ATOM 741 N N . ASP A 1 93 ? 19.146 1.305 -25.984 1.00 91.50 93 ASP A N 1
ATOM 742 C CA . ASP A 1 93 ? 20.306 0.727 -26.667 1.00 91.50 93 ASP A CA 1
ATOM 743 C C . ASP A 1 93 ? 20.365 -0.798 -26.493 1.00 91.50 93 ASP A C 1
ATOM 745 O O . ASP A 1 93 ? 20.610 -1.523 -27.459 1.00 91.50 93 ASP A O 1
ATOM 749 N N . ILE A 1 94 ? 20.051 -1.311 -25.297 1.00 92.81 94 ILE A N 1
ATOM 750 C CA . ILE A 1 94 ? 19.950 -2.759 -25.047 1.00 92.81 94 ILE A CA 1
ATOM 751 C C . ILE A 1 94 ? 18.861 -3.396 -25.921 1.00 92.81 94 ILE A C 1
ATOM 753 O O . ILE A 1 94 ? 19.089 -4.463 -26.497 1.00 92.81 94 ILE A O 1
ATOM 757 N N . LEU A 1 95 ? 17.692 -2.758 -26.036 1.00 92.56 95 LEU A N 1
ATOM 758 C CA . LEU A 1 95 ? 16.580 -3.262 -26.849 1.00 92.56 95 LEU A CA 1
ATOM 759 C C . LEU A 1 95 ? 16.931 -3.281 -28.344 1.00 92.56 95 LEU A C 1
ATOM 761 O O . LEU A 1 95 ? 16.725 -4.305 -28.999 1.00 92.56 95 LEU A O 1
ATOM 765 N N . LYS A 1 96 ? 17.550 -2.211 -28.862 1.00 89.69 96 LYS A N 1
ATOM 766 C CA . LYS A 1 96 ? 18.037 -2.145 -30.253 1.00 89.69 96 LYS A CA 1
ATOM 767 C C . LYS A 1 96 ? 19.083 -3.218 -30.551 1.00 89.69 96 LYS A C 1
ATOM 769 O O . LYS A 1 96 ? 19.003 -3.856 -31.594 1.00 89.69 96 LYS A O 1
ATOM 774 N N . ASN A 1 97 ? 20.026 -3.451 -29.636 1.00 91.31 97 ASN A N 1
ATOM 775 C CA . ASN A 1 97 ? 21.059 -4.484 -29.792 1.00 91.31 97 ASN A CA 1
ATOM 776 C C . ASN A 1 97 ? 20.490 -5.910 -29.788 1.00 91.31 97 ASN A C 1
ATOM 778 O O . ASN A 1 97 ? 21.144 -6.834 -30.261 1.00 91.31 97 ASN A O 1
ATOM 782 N N . LYS A 1 98 ? 19.283 -6.101 -29.246 1.00 90.62 98 LY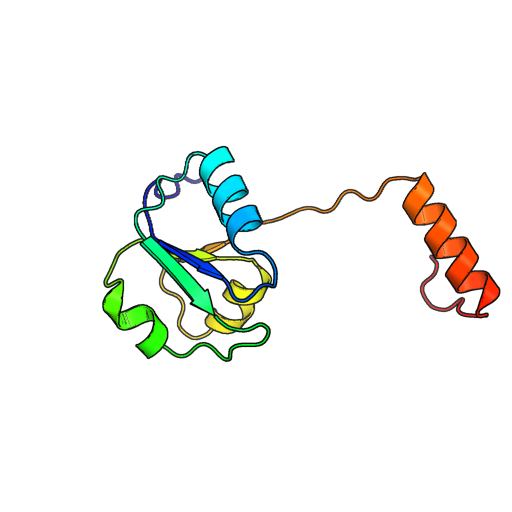S A N 1
ATOM 783 C CA . LYS A 1 98 ? 18.539 -7.366 -29.297 1.00 90.62 98 LYS A CA 1
ATOM 784 C C . LYS A 1 98 ? 17.556 -7.438 -30.470 1.00 90.62 98 LYS A C 1
ATOM 786 O O . LYS A 1 98 ? 16.722 -8.335 -30.486 1.00 90.62 98 LYS A O 1
ATOM 791 N N . GLU A 1 99 ? 17.636 -6.494 -31.408 1.00 88.62 99 GLU A N 1
ATOM 792 C CA . GLU A 1 99 ? 16.751 -6.379 -32.575 1.00 88.62 99 GLU A CA 1
ATOM 793 C C . GLU A 1 99 ? 15.259 -6.206 -32.209 1.00 88.62 99 GLU A C 1
ATOM 795 O O . GLU A 1 99 ? 14.358 -6.460 -33.012 1.00 88.62 99 GLU A O 1
ATOM 800 N N . ILE A 1 100 ? 14.968 -5.735 -30.989 1.00 84.44 100 ILE A N 1
ATOM 801 C CA . ILE A 1 100 ? 13.605 -5.483 -30.510 1.00 84.44 100 ILE A CA 1
ATOM 802 C C . ILE A 1 100 ? 13.251 -4.029 -30.809 1.00 84.44 100 ILE A C 1
ATOM 804 O O . ILE A 1 100 ? 13.585 -3.132 -30.042 1.00 84.44 100 ILE A O 1
ATOM 808 N N . TYR A 1 101 ? 12.549 -3.797 -31.921 1.00 81.75 101 TYR A N 1
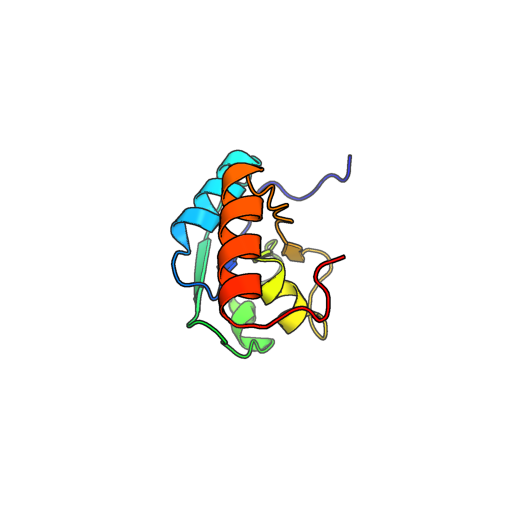ATOM 809 C CA . TYR A 1 101 ? 12.144 -2.450 -32.355 1.00 81.75 101 TYR A CA 1
ATOM 810 C C . TYR A 1 101 ? 10.650 -2.148 -32.178 1.00 81.75 101 TYR A C 1
ATOM 812 O O . TYR A 1 101 ? 10.231 -0.991 -32.251 1.00 81.75 101 TYR A O 1
ATOM 820 N N . HIS A 1 102 ? 9.826 -3.173 -31.953 1.00 66.75 102 HIS A N 1
ATOM 821 C CA . HIS A 1 102 ? 8.384 -2.999 -31.796 1.00 66.75 102 HIS A CA 1
ATOM 822 C C . HIS A 1 102 ? 8.072 -2.288 -30.472 1.00 66.75 102 HIS A C 1
ATOM 824 O O . HIS A 1 102 ? 8.440 -2.767 -29.406 1.00 66.75 102 HIS A O 1
ATOM 830 N N . GLY A 1 103 ? 7.383 -1.145 -30.550 1.00 64.75 103 GLY A N 1
ATOM 831 C CA . GLY A 1 103 ? 6.982 -0.355 -29.381 1.00 64.75 103 GLY A CA 1
ATOM 832 C C . GLY A 1 103 ? 8.002 0.686 -28.901 1.00 64.75 103 GLY A C 1
ATOM 833 O O . GLY A 1 103 ? 7.707 1.383 -27.941 1.00 64.75 103 GLY A O 1
ATOM 834 N N . LEU A 1 104 ? 9.154 0.850 -29.570 1.00 65.88 104 LEU A N 1
ATOM 835 C CA . LEU A 1 104 ? 10.174 1.866 -29.236 1.00 65.88 104 LEU A CA 1
ATOM 836 C C . LEU A 1 104 ? 9.819 3.301 -29.697 1.00 65.88 104 LEU A C 1
ATOM 838 O O . LEU A 1 104 ? 10.714 4.061 -30.070 1.00 65.88 104 LEU A O 1
ATOM 842 N N . ARG A 1 105 ? 8.530 3.652 -29.755 1.00 57.34 105 ARG A N 1
ATOM 843 C CA . ARG A 1 105 ? 8.089 5.009 -30.119 1.00 57.34 105 ARG A CA 1
ATOM 844 C C . ARG A 1 105 ? 8.009 5.913 -28.902 1.00 57.34 105 ARG A C 1
ATOM 846 O O . ARG A 1 105 ? 7.522 5.429 -27.860 1.00 57.34 105 ARG A O 1
#

Foldseek 3Di:
DDDADQEFEEEEADPDSVVVVVVSVVVRHHHPYYHYDHHPDQDDPVVCVVRPPGAYEYAPVVCVSCVVPDDPSYYYDDDDDDDDPVVVVVVLVVCVVVVNDPPPD

pLDDT: mean 90.49, std 9.48, range [42.94, 98.12]